Protein AF-D2YJ90-F1 (afdb_monomer)

Organism: NCBI:txid671074

Sequence (112 aa):
MLPGNRVDVLNTVSYSKGSAVTNTVLKDIKVLAVDQTARSKENKPIIVRAVTLEVTPEQAEKLLSAQSKGEIQLTLRNPHEPEEKVAVTRRYVAPSVTIIKGTESSKIQVKE

Structure (mmC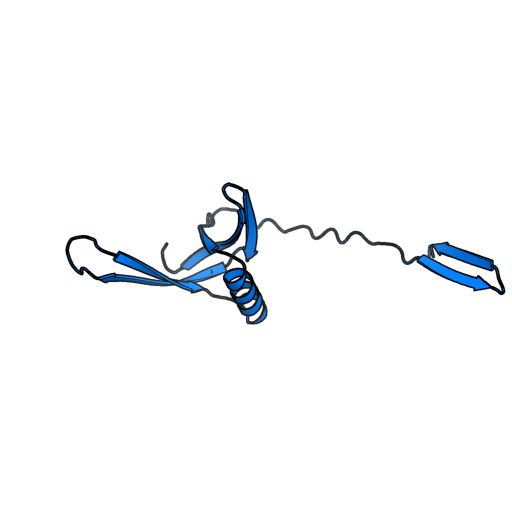IF, N/CA/C/O backbone):
data_AF-D2YJ90-F1
#
_entry.id   AF-D2YJ90-F1
#
loop_
_atom_site.group_PDB
_atom_site.id
_atom_site.type_symbol
_atom_site.label_atom_id
_atom_site.label_alt_id
_atom_site.label_comp_id
_atom_site.label_asym_id
_atom_site.label_entity_id
_atom_site.label_seq_id
_atom_site.pdbx_PDB_ins_code
_atom_site.Cartn_x
_atom_site.Cartn_y
_atom_site.Cartn_z
_atom_site.occupancy
_atom_site.B_iso_or_equiv
_atom_site.auth_seq_id
_atom_site.auth_comp_id
_atom_site.auth_asym_id
_atom_site.auth_atom_id
_atom_site.pdbx_PDB_model_num
ATOM 1 N N . MET A 1 1 ? -15.733 -0.664 0.009 1.00 69.94 1 MET A N 1
ATOM 2 C CA . MET A 1 1 ? -14.826 -1.578 -0.712 1.00 69.94 1 MET A CA 1
ATOM 3 C C . MET A 1 1 ? -15.275 -2.986 -0.413 1.00 69.94 1 MET A C 1
ATOM 5 O O . MET A 1 1 ? -15.556 -3.263 0.748 1.00 69.94 1 MET A O 1
ATOM 9 N N . LEU A 1 2 ? -15.399 -3.812 -1.444 1.00 82.25 2 LEU A N 1
ATOM 10 C CA . LEU A 1 2 ? -15.725 -5.227 -1.311 1.00 82.25 2 LEU A CA 1
ATOM 11 C C . LEU A 1 2 ? -14.492 -6.057 -1.700 1.00 82.25 2 LEU A C 1
ATOM 13 O O . LEU A 1 2 ? -13.676 -5.573 -2.494 1.00 82.25 2 LEU A O 1
ATOM 17 N N . PRO A 1 3 ? -14.337 -7.274 -1.153 1.00 85.38 3 PRO A N 1
ATOM 18 C CA . PRO A 1 3 ? -13.392 -8.249 -1.686 1.00 85.38 3 PRO A CA 1
ATOM 19 C C . PRO A 1 3 ? -13.576 -8.427 -3.199 1.00 85.38 3 PRO A C 1
ATOM 21 O O . PRO A 1 3 ? -14.703 -8.438 -3.691 1.00 85.38 3 PRO A O 1
ATOM 24 N N . GLY A 1 4 ? -12.473 -8.538 -3.938 1.00 85.50 4 GLY A N 1
ATOM 25 C CA . GLY A 1 4 ? -12.462 -8.638 -5.400 1.00 85.50 4 GLY A CA 1
ATOM 26 C C . GLY A 1 4 ? -12.336 -7.304 -6.141 1.00 85.50 4 GLY A C 1
ATOM 27 O O . GLY A 1 4 ? -12.007 -7.312 -7.326 1.00 85.50 4 GLY A O 1
ATOM 28 N N . ASN A 1 5 ? -12.518 -6.162 -5.468 1.00 89.38 5 ASN A N 1
ATOM 29 C CA . ASN A 1 5 ? -12.284 -4.857 -6.087 1.00 89.38 5 ASN A CA 1
ATOM 30 C C . ASN A 1 5 ? -10.790 -4.627 -6.368 1.00 89.38 5 ASN A C 1
ATOM 32 O O . ASN A 1 5 ? -9.926 -5.103 -5.630 1.00 89.38 5 ASN A O 1
ATOM 36 N N . ARG A 1 6 ? -10.497 -3.831 -7.401 1.00 90.81 6 ARG A N 1
ATOM 37 C CA . ARG A 1 6 ? -9.153 -3.321 -7.697 1.00 90.81 6 ARG A CA 1
ATOM 38 C C . ARG A 1 6 ? -8.982 -1.918 -7.118 1.00 90.81 6 ARG A C 1
ATOM 40 O O . ARG A 1 6 ? -9.920 -1.116 -7.134 1.00 90.81 6 ARG A O 1
ATOM 47 N N . VAL A 1 7 ? -7.808 -1.644 -6.567 1.00 92.06 7 VAL A N 1
ATOM 48 C CA . VAL A 1 7 ? -7.463 -0.380 -5.916 1.00 92.06 7 VAL A CA 1
ATOM 49 C C . VAL A 1 7 ? -6.083 0.099 -6.336 1.00 92.06 7 VAL A C 1
ATOM 51 O O . VAL A 1 7 ? -5.178 -0.701 -6.563 1.00 92.06 7 VAL A O 1
ATOM 54 N N . ASP A 1 8 ? -5.914 1.414 -6.349 1.00 92.19 8 ASP A N 1
ATOM 55 C CA . ASP A 1 8 ? -4.597 2.036 -6.365 1.00 92.19 8 ASP A CA 1
ATOM 56 C C . ASP A 1 8 ? -4.230 2.477 -4.948 1.00 92.19 8 ASP A C 1
ATOM 58 O O . ASP A 1 8 ? -5.093 2.815 -4.129 1.00 92.19 8 ASP A O 1
ATOM 62 N N . VAL A 1 9 ? -2.931 2.454 -4.658 1.00 92.31 9 VAL A N 1
ATOM 63 C CA . VAL A 1 9 ? -2.383 2.824 -3.357 1.00 92.31 9 VAL A CA 1
ATOM 64 C C . VAL A 1 9 ? -1.642 4.141 -3.488 1.00 92.31 9 VAL A C 1
ATOM 66 O O . VAL A 1 9 ? -0.613 4.234 -4.161 1.00 92.31 9 VAL A O 1
ATOM 69 N N . LEU A 1 10 ? -2.163 5.158 -2.818 1.00 94.19 10 LEU A N 1
ATOM 70 C CA . LEU A 1 10 ? -1.579 6.484 -2.736 1.00 94.19 10 LEU A CA 1
ATOM 71 C C . LEU A 1 10 ? -0.875 6.645 -1.391 1.00 94.19 10 LEU A C 1
ATOM 73 O O . LEU A 1 10 ? -1.357 6.164 -0.369 1.00 94.19 10 LEU A O 1
ATOM 77 N N . ASN A 1 11 ? 0.257 7.337 -1.395 1.00 95.31 11 ASN A N 1
ATOM 78 C CA . ASN A 1 11 ? 0.954 7.754 -0.190 1.00 95.31 11 ASN A CA 1
ATOM 79 C C . ASN A 1 11 ? 1.032 9.274 -0.158 1.00 95.31 11 ASN A C 1
ATOM 81 O O . ASN A 1 11 ? 1.570 9.885 -1.085 1.00 95.31 11 ASN A O 1
ATOM 85 N N . THR A 1 12 ? 0.517 9.861 0.913 1.00 93.81 12 THR A N 1
ATOM 86 C CA . THR A 1 12 ? 0.515 11.300 1.141 1.00 93.81 12 THR A CA 1
ATOM 87 C C . THR A 1 12 ? 1.526 11.632 2.229 1.00 93.81 12 THR A C 1
ATOM 89 O O . THR A 1 12 ? 1.374 11.244 3.386 1.00 93.81 12 THR A O 1
ATOM 92 N N . VAL A 1 13 ? 2.566 12.374 1.855 1.00 93.50 13 VAL A N 1
ATOM 93 C CA . VAL A 1 13 ? 3.612 12.847 2.766 1.00 93.50 13 VAL A CA 1
ATOM 94 C C . VAL A 1 13 ? 3.365 14.322 3.054 1.00 93.50 13 VAL A C 1
ATOM 96 O O . VAL A 1 13 ? 3.408 15.153 2.146 1.00 93.50 13 VAL A O 1
ATOM 99 N N . SER A 1 14 ? 3.092 14.648 4.316 1.00 91.38 14 SER A N 1
ATOM 100 C CA . SER A 1 14 ? 2.921 16.028 4.777 1.00 91.38 14 SER A CA 1
ATOM 101 C C . SER A 1 14 ? 4.257 16.582 5.263 1.00 91.38 14 SER A C 1
ATOM 103 O O . SER A 1 14 ? 4.863 16.020 6.172 1.00 91.38 14 SER A O 1
ATOM 105 N N . TYR A 1 15 ? 4.705 17.698 4.692 1.00 87.69 15 TYR A N 1
ATOM 106 C CA . TYR A 1 15 ? 5.984 18.330 5.039 1.00 87.69 15 TYR A CA 1
ATOM 107 C C . TYR A 1 15 ? 5.817 19.508 6.004 1.00 87.69 15 TYR A C 1
ATOM 109 O O . TYR A 1 15 ? 6.657 19.730 6.872 1.00 87.69 15 TYR A O 1
ATOM 117 N N . SER A 1 16 ? 4.739 20.279 5.866 1.00 88.19 16 SER A N 1
ATOM 118 C CA . SER A 1 16 ? 4.446 21.436 6.715 1.00 88.19 16 SER A CA 1
ATOM 119 C C . SER A 1 16 ? 2.943 21.716 6.752 1.00 88.19 16 SER A C 1
ATOM 121 O O . SER A 1 16 ? 2.164 21.085 6.036 1.00 88.19 16 SER A O 1
ATOM 123 N N . LYS A 1 17 ? 2.513 22.662 7.597 1.00 82.31 17 LYS A N 1
ATOM 124 C CA . LYS A 1 17 ? 1.106 23.079 7.686 1.00 82.31 17 LYS A CA 1
ATOM 125 C C . LYS A 1 17 ? 0.629 23.591 6.315 1.00 82.31 17 LYS A C 1
ATOM 127 O O . LYS A 1 17 ? 0.944 24.712 5.931 1.00 82.31 17 LYS A O 1
ATOM 132 N N . GLY A 1 18 ? -0.117 22.755 5.593 1.00 82.50 18 GLY A N 1
ATOM 133 C CA . GLY A 1 18 ? -0.677 23.061 4.273 1.00 82.50 18 GLY A CA 1
ATOM 134 C C . GLY A 1 18 ? 0.137 22.572 3.069 1.00 82.50 18 GLY A C 1
ATOM 135 O O . GLY A 1 18 ? -0.299 22.799 1.946 1.00 82.50 18 GLY A O 1
ATOM 136 N N . SER A 1 19 ? 1.273 21.891 3.267 1.00 88.31 19 SER A N 1
ATOM 137 C CA . SER A 1 19 ? 2.059 21.301 2.173 1.00 88.31 19 SER A CA 1
ATOM 138 C C . SER A 1 19 ? 2.106 19.783 2.298 1.00 88.31 19 SER A C 1
ATOM 140 O O . SER A 1 19 ? 2.757 19.241 3.197 1.00 88.31 19 SER A O 1
ATOM 142 N N . ALA A 1 20 ? 1.418 19.105 1.382 1.00 90.81 20 ALA A N 1
ATOM 143 C CA . ALA A 1 20 ? 1.410 17.656 1.271 1.00 90.81 20 ALA A CA 1
ATOM 144 C C . ALA A 1 20 ? 1.633 17.241 -0.186 1.00 90.81 20 ALA A C 1
ATOM 146 O O . ALA A 1 20 ? 1.090 17.854 -1.104 1.00 90.81 20 ALA A O 1
ATOM 147 N N . VAL A 1 21 ? 2.437 16.200 -0.389 1.00 92.31 21 VAL A N 1
ATOM 148 C CA . VAL A 1 21 ? 2.665 15.596 -1.704 1.00 92.31 21 VAL A CA 1
ATOM 149 C C . VAL A 1 21 ? 2.095 14.190 -1.688 1.00 92.31 21 VAL A C 1
ATOM 151 O O . VAL A 1 21 ? 2.468 13.374 -0.844 1.00 92.31 21 VAL A O 1
ATOM 154 N N . THR A 1 22 ? 1.218 13.905 -2.644 1.00 93.25 22 THR A N 1
ATOM 155 C CA . THR A 1 22 ? 0.625 12.581 -2.826 1.00 93.25 22 THR A CA 1
ATOM 156 C C . THR A 1 22 ? 1.237 11.914 -4.046 1.00 93.25 22 THR A C 1
ATOM 158 O O . THR A 1 22 ? 1.226 12.477 -5.138 1.00 93.25 22 THR A O 1
ATOM 161 N N . ASN A 1 23 ? 1.750 10.700 -3.866 1.00 92.75 23 ASN A N 1
ATOM 162 C CA . ASN A 1 23 ? 2.310 9.882 -4.937 1.00 92.75 23 ASN A CA 1
ATOM 163 C C . ASN A 1 23 ? 1.611 8.523 -4.992 1.00 92.75 23 ASN A C 1
ATOM 165 O O . ASN A 1 23 ? 1.282 7.944 -3.957 1.00 92.75 23 ASN A O 1
ATOM 169 N N . THR A 1 24 ? 1.434 7.976 -6.193 1.00 92.88 24 THR A N 1
ATOM 170 C CA . THR A 1 24 ? 0.941 6.605 -6.363 1.00 92.88 24 THR A CA 1
ATOM 171 C C . THR A 1 24 ? 2.081 5.613 -6.169 1.00 92.88 24 THR A C 1
ATOM 173 O O . THR A 1 24 ? 3.061 5.636 -6.910 1.00 92.88 24 THR A O 1
ATOM 176 N N . VAL A 1 25 ? 1.953 4.743 -5.171 1.00 93.00 25 VAL A N 1
ATOM 177 C CA . VAL A 1 25 ? 2.956 3.727 -4.826 1.00 93.00 25 VAL A CA 1
ATOM 178 C C . VAL A 1 25 ? 2.733 2.468 -5.645 1.00 93.00 25 VAL A C 1
ATOM 180 O O . VAL A 1 25 ? 3.668 1.952 -6.250 1.00 93.00 25 VAL A O 1
ATOM 183 N N . LEU A 1 26 ? 1.489 1.994 -5.674 1.00 92.56 26 LEU A N 1
ATOM 184 C CA . LEU A 1 26 ? 1.068 0.835 -6.445 1.00 92.56 26 LEU A CA 1
ATOM 185 C C . LEU A 1 26 ? -0.205 1.162 -7.209 1.00 92.56 26 LEU A C 1
ATOM 187 O O . LEU A 1 26 ? -1.043 1.933 -6.739 1.00 92.56 26 LEU A O 1
ATOM 191 N N . LYS A 1 27 ? -0.341 0.536 -8.371 1.00 91.31 27 LYS A N 1
ATOM 192 C CA . LYS A 1 27 ? -1.532 0.607 -9.206 1.00 91.31 27 LYS A CA 1
ATOM 193 C C . LYS A 1 27 ? -2.080 -0.791 -9.415 1.00 91.31 27 LYS A C 1
ATOM 195 O O . LYS A 1 27 ? -1.308 -1.747 -9.442 1.00 91.31 27 LYS A O 1
ATOM 200 N N . ASP A 1 28 ? -3.385 -0.870 -9.607 1.00 90.81 28 ASP A N 1
ATOM 201 C CA . ASP A 1 28 ? -4.097 -2.075 -10.007 1.00 90.81 28 ASP A CA 1
ATOM 202 C C . ASP A 1 28 ? -3.941 -3.273 -9.055 1.00 90.81 28 ASP A C 1
ATOM 204 O O . ASP A 1 28 ? -3.725 -4.413 -9.462 1.00 90.81 28 ASP A O 1
ATOM 208 N N . ILE A 1 29 ? -4.054 -3.019 -7.755 1.00 92.19 29 ILE A N 1
ATOM 209 C CA . ILE A 1 29 ? -3.920 -4.048 -6.727 1.00 92.19 29 ILE A CA 1
ATOM 210 C C . ILE A 1 29 ? -5.285 -4.630 -6.385 1.00 92.19 29 ILE A C 1
ATOM 212 O O . ILE A 1 29 ? -6.245 -3.906 -6.122 1.00 92.19 29 ILE A O 1
ATOM 216 N N . LYS A 1 30 ? -5.385 -5.957 -6.356 1.00 91.75 30 LYS A N 1
ATOM 217 C CA . LYS A 1 30 ? -6.627 -6.648 -6.017 1.00 91.75 30 LYS A CA 1
ATOM 218 C C . LYS A 1 30 ? -6.802 -6.756 -4.504 1.00 91.75 30 LYS A C 1
ATOM 220 O O . LYS A 1 30 ? -5.871 -7.075 -3.770 1.00 91.75 30 LYS A O 1
ATOM 225 N N . VAL A 1 31 ? -8.021 -6.524 -4.035 1.00 92.19 31 VAL A N 1
ATOM 226 C CA . VAL A 1 31 ? -8.405 -6.706 -2.634 1.00 92.19 31 VAL A CA 1
ATOM 227 C C . VAL A 1 31 ? -8.839 -8.153 -2.405 1.00 92.19 31 VAL A C 1
ATOM 229 O O . VAL A 1 31 ? -9.777 -8.628 -3.045 1.00 92.19 31 VAL A O 1
ATOM 232 N N . LEU A 1 32 ? -8.190 -8.842 -1.467 1.00 90.75 32 LEU A N 1
ATOM 233 C CA . LEU A 1 32 ? -8.509 -10.219 -1.079 1.00 90.75 32 LEU A CA 1
ATOM 234 C C . LEU A 1 32 ? -9.578 -10.278 0.008 1.00 90.75 32 LEU A C 1
ATOM 236 O O . LEU A 1 32 ? -10.500 -11.084 -0.069 1.00 90.75 32 LEU A O 1
ATOM 240 N N . ALA A 1 33 ? -9.463 -9.414 1.013 1.00 88.69 33 ALA A N 1
ATOM 241 C CA . ALA A 1 33 ? -10.374 -9.3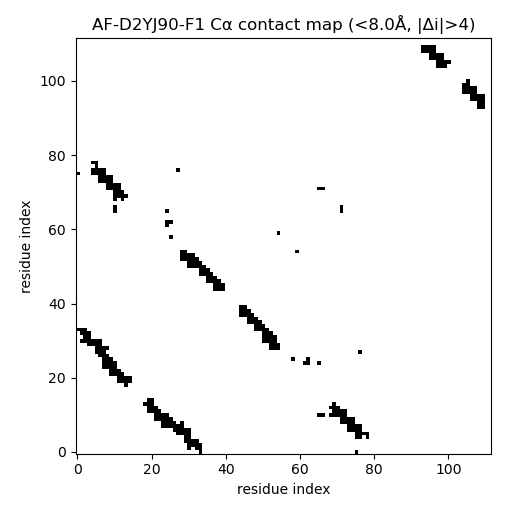90 2.146 1.00 88.69 33 ALA A CA 1
ATOM 242 C C . ALA A 1 33 ? -10.550 -7.967 2.675 1.00 88.69 33 ALA A C 1
ATOM 244 O O . ALA A 1 33 ? -9.670 -7.116 2.539 1.00 88.69 33 ALA A O 1
ATOM 245 N N . VAL A 1 34 ? -11.706 -7.719 3.283 1.00 88.00 34 VAL A N 1
ATOM 246 C CA . VAL A 1 34 ? -12.025 -6.477 3.986 1.00 88.00 34 VAL A CA 1
ATOM 247 C C . VAL A 1 34 ? -12.650 -6.871 5.315 1.00 88.00 34 VAL A C 1
ATOM 249 O O . VAL A 1 34 ? -13.693 -7.518 5.324 1.00 88.00 34 VAL A O 1
ATOM 252 N N . ASP A 1 35 ? -12.032 -6.470 6.417 1.00 83.88 35 ASP A N 1
ATOM 253 C CA . ASP A 1 35 ? -12.561 -6.637 7.766 1.00 83.88 35 ASP A CA 1
ATOM 254 C C . ASP A 1 35 ? -12.976 -5.264 8.307 1.00 83.88 35 ASP A C 1
ATOM 256 O O . ASP A 1 35 ? -12.229 -4.285 8.226 1.00 83.88 35 ASP A O 1
ATOM 260 N N . GLN A 1 36 ? -14.208 -5.167 8.800 1.00 73.00 36 GLN A N 1
ATOM 261 C CA . GLN A 1 36 ? -14.735 -3.967 9.437 1.00 73.00 36 GLN A CA 1
ATOM 262 C C . GLN A 1 36 ? -15.274 -4.357 10.802 1.00 73.00 36 GLN A C 1
ATOM 264 O O . GLN A 1 36 ? -16.426 -4.764 10.939 1.00 73.00 36 GLN A O 1
ATOM 269 N N . THR A 1 37 ? -14.442 -4.211 11.827 1.00 65.00 37 THR A N 1
ATOM 270 C CA . THR A 1 37 ? -14.886 -4.416 13.201 1.00 65.00 37 THR A CA 1
ATOM 271 C C . THR A 1 37 ? -15.374 -3.081 13.757 1.00 65.00 37 THR A C 1
ATOM 273 O O . THR A 1 37 ? -14.585 -2.172 14.019 1.00 65.00 37 THR A O 1
ATOM 276 N N . ALA A 1 38 ? -16.686 -2.952 13.954 1.00 63.28 38 ALA A N 1
ATOM 277 C CA . ALA A 1 38 ? -17.267 -1.837 14.6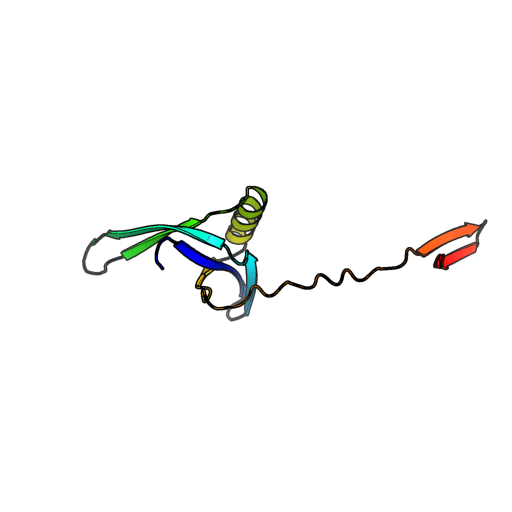94 1.00 63.28 38 ALA A CA 1
ATOM 278 C C . ALA A 1 38 ? -17.249 -2.171 16.193 1.00 63.28 38 ALA A C 1
ATOM 280 O O . ALA A 1 38 ? -17.996 -3.033 16.654 1.00 63.28 38 ALA A O 1
ATOM 281 N N . ARG A 1 39 ? -16.392 -1.502 16.974 1.00 59.25 39 ARG A N 1
ATOM 282 C CA . ARG A 1 39 ? -16.450 -1.577 18.443 1.00 59.25 39 ARG A CA 1
ATOM 283 C C . ARG A 1 39 ? -17.268 -0.404 18.965 1.00 59.25 39 ARG A C 1
ATOM 285 O O . ARG A 1 39 ? -16.877 0.749 18.801 1.00 59.25 39 ARG A O 1
ATOM 292 N N . SER A 1 40 ? -18.389 -0.704 19.615 1.00 56.44 40 SER A N 1
ATOM 293 C CA . SER A 1 40 ? -19.177 0.293 20.339 1.00 56.44 40 SER A CA 1
ATOM 294 C C . SER A 1 40 ? -18.648 0.385 21.771 1.00 56.44 40 SER A C 1
ATOM 296 O O . SER A 1 40 ? -19.050 -0.378 22.645 1.00 56.44 40 SER A O 1
ATOM 298 N N . LYS A 1 41 ? -17.674 1.269 22.004 1.00 55.84 41 LYS A N 1
ATOM 299 C CA . LYS A 1 41 ? -17.331 1.744 23.349 1.00 55.84 41 LYS A CA 1
ATOM 300 C C . LYS A 1 41 ? -17.907 3.150 23.444 1.00 55.84 41 LYS A C 1
ATOM 302 O O . LYS A 1 41 ? -17.390 4.044 22.795 1.00 55.84 41 LYS A O 1
ATOM 307 N N . GLU A 1 42 ? -19.020 3.281 24.162 1.00 58.34 42 GLU A N 1
ATOM 308 C CA . GLU A 1 42 ? -19.651 4.546 24.562 1.00 58.34 42 GLU A CA 1
ATOM 309 C C . GLU A 1 42 ? -19.811 5.602 23.445 1.00 58.34 42 GLU A C 1
ATOM 311 O O . GLU A 1 42 ? -18.935 6.406 23.146 1.00 58.34 42 GLU A O 1
ATOM 316 N N . ASN A 1 43 ? -21.008 5.631 22.855 1.00 58.31 43 ASN A N 1
ATOM 317 C CA . ASN A 1 43 ? -21.582 6.746 22.087 1.00 58.31 43 ASN A CA 1
ATOM 318 C C . ASN A 1 43 ? -20.848 7.239 20.817 1.00 58.31 43 ASN A C 1
ATOM 320 O O . ASN A 1 43 ? -21.342 8.153 20.156 1.00 58.31 43 ASN A O 1
ATOM 324 N N . LYS A 1 44 ? -19.721 6.633 20.414 1.00 61.59 44 LYS A N 1
ATOM 325 C CA . LYS A 1 44 ? -19.094 6.845 19.095 1.00 61.59 44 LYS A CA 1
ATOM 326 C C . LYS A 1 44 ? -18.560 5.523 18.526 1.00 61.59 44 LYS A C 1
ATOM 328 O O . LYS A 1 44 ? -17.533 5.039 18.999 1.00 61.59 44 LYS A O 1
ATOM 333 N N . PRO A 1 45 ? -19.211 4.918 17.516 1.00 60.16 45 PRO A N 1
ATOM 334 C CA . PRO A 1 45 ? -18.678 3.721 16.876 1.00 60.16 45 PRO A CA 1
ATOM 335 C C . PRO A 1 45 ? -17.365 4.057 16.157 1.00 60.16 45 PRO A C 1
ATOM 337 O O . PRO A 1 45 ? -17.348 4.830 15.200 1.00 60.16 45 PRO A O 1
ATOM 340 N N . ILE A 1 46 ? -16.256 3.469 16.614 1.00 60.06 46 ILE A N 1
ATOM 341 C CA . ILE A 1 46 ? -14.979 3.524 15.896 1.00 60.06 46 ILE A CA 1
ATOM 342 C C . ILE A 1 46 ? -15.018 2.415 14.846 1.00 60.06 46 ILE A C 1
ATOM 344 O O . ILE A 1 46 ? -15.005 1.228 15.180 1.00 60.06 46 ILE A O 1
ATOM 348 N N . ILE A 1 47 ? -15.101 2.806 13.575 1.00 67.31 47 ILE A N 1
ATOM 349 C CA . ILE A 1 47 ? -15.058 1.879 12.444 1.00 67.31 47 ILE A CA 1
ATOM 350 C C . ILE A 1 47 ? -13.589 1.660 12.088 1.00 67.31 47 ILE A C 1
ATOM 352 O O . ILE A 1 47 ? -12.971 2.502 11.438 1.00 67.31 47 ILE A O 1
ATOM 356 N N . VAL A 1 48 ? -13.026 0.529 12.507 1.00 60.88 48 VAL A N 1
ATOM 357 C CA . VAL A 1 48 ? -11.711 0.091 12.029 1.00 60.88 48 VAL A CA 1
ATOM 358 C C . VAL A 1 48 ? -11.928 -0.714 10.758 1.00 60.88 48 VAL A C 1
ATOM 360 O O . VAL A 1 48 ? -12.682 -1.684 10.770 1.00 60.88 48 VAL A O 1
ATOM 363 N N . ARG A 1 49 ? -11.285 -0.310 9.660 1.00 74.19 49 ARG A N 1
ATOM 364 C CA . ARG A 1 49 ? -11.291 -1.059 8.398 1.00 74.19 49 ARG A CA 1
ATOM 365 C C . ARG A 1 49 ? -9.893 -1.624 8.172 1.00 74.19 49 ARG A C 1
ATOM 367 O O . ARG A 1 49 ? -8.958 -0.850 7.992 1.00 74.19 49 ARG A O 1
ATOM 374 N N . ALA A 1 50 ? -9.756 -2.942 8.172 1.00 84.44 50 ALA A N 1
ATOM 375 C CA . ALA A 1 50 ? -8.558 -3.632 7.716 1.00 84.44 50 ALA A CA 1
ATOM 376 C C . ALA A 1 50 ? -8.809 -4.193 6.311 1.00 84.44 50 ALA A C 1
ATOM 378 O O . ALA A 1 50 ? -9.894 -4.689 6.013 1.00 84.44 50 ALA A O 1
ATOM 379 N N . VAL A 1 51 ? -7.825 -4.075 5.423 1.00 88.94 51 VAL A N 1
ATOM 380 C CA . VAL A 1 51 ? -7.930 -4.529 4.031 1.00 88.94 51 VAL A CA 1
ATOM 381 C C . VAL A 1 51 ? -6.710 -5.381 3.710 1.00 88.94 51 VAL A C 1
ATOM 383 O O . VAL A 1 51 ? -5.581 -4.952 3.932 1.00 88.94 51 VAL A O 1
ATOM 386 N N . THR A 1 52 ? -6.936 -6.581 3.183 1.00 91.31 52 THR A N 1
ATOM 387 C CA . THR A 1 52 ? -5.882 -7.487 2.717 1.00 91.31 52 THR A CA 1
ATOM 388 C C . THR A 1 52 ? -5.751 -7.362 1.205 1.00 91.31 52 THR A C 1
ATOM 390 O O . THR A 1 52 ? -6.748 -7.465 0.489 1.00 91.31 52 THR A O 1
ATOM 393 N N . LEU A 1 53 ? -4.529 -7.145 0.720 1.00 92.38 53 LEU A N 1
ATOM 394 C CA . LEU A 1 53 ? -4.219 -6.904 -0.689 1.00 92.38 53 LEU A CA 1
ATOM 395 C C . LEU A 1 53 ? -3.427 -8.073 -1.289 1.00 92.38 53 LEU A C 1
ATOM 397 O O . LEU A 1 53 ? -2.597 -8.674 -0.611 1.00 92.38 53 LEU A O 1
ATOM 401 N N . GLU A 1 54 ? -3.668 -8.370 -2.562 1.00 93.12 54 GLU A N 1
ATOM 402 C CA . GLU A 1 54 ? -2.888 -9.314 -3.365 1.00 93.12 54 GLU A CA 1
ATOM 403 C C . GLU A 1 54 ? -1.665 -8.583 -3.935 1.00 93.12 54 GLU A C 1
ATOM 405 O O . GLU A 1 54 ? -1.789 -7.803 -4.877 1.00 93.12 54 GLU A O 1
ATOM 410 N N . VAL A 1 55 ? -0.492 -8.787 -3.331 1.00 94.31 55 VAL A N 1
ATOM 411 C CA . VAL A 1 55 ? 0.753 -8.095 -3.703 1.00 94.31 55 VAL A CA 1
ATOM 412 C C . VAL A 1 55 ? 1.917 -9.072 -3.824 1.00 94.31 55 VAL A C 1
ATOM 414 O O . VAL A 1 55 ? 1.947 -10.109 -3.161 1.00 94.31 55 VAL A O 1
ATOM 417 N N . THR A 1 56 ? 2.907 -8.726 -4.644 1.00 95.44 56 THR A N 1
ATOM 418 C CA . THR A 1 56 ? 4.191 -9.439 -4.685 1.00 95.44 56 THR A CA 1
ATOM 419 C C . THR A 1 56 ? 5.099 -9.014 -3.519 1.00 95.44 56 THR A C 1
ATOM 421 O O . THR A 1 56 ? 4.895 -7.938 -2.949 1.00 95.44 56 THR A O 1
ATOM 424 N N . PRO A 1 57 ? 6.138 -9.796 -3.164 1.00 94.56 57 PRO A N 1
ATOM 425 C CA . PRO A 1 57 ? 7.081 -9.412 -2.108 1.00 94.56 57 PRO A CA 1
ATOM 426 C C . PRO A 1 57 ? 7.738 -8.041 -2.340 1.00 94.56 57 PRO A C 1
ATOM 428 O O . PRO A 1 57 ? 7.754 -7.204 -1.442 1.00 94.56 57 PRO A O 1
ATOM 431 N N . GLU A 1 58 ? 8.173 -7.754 -3.572 1.00 93.94 58 GLU A N 1
ATOM 432 C CA . GLU A 1 58 ? 8.767 -6.454 -3.928 1.00 93.94 58 GLU A CA 1
ATOM 433 C C . GLU A 1 58 ? 7.764 -5.294 -3.765 1.00 93.94 58 GLU A C 1
ATOM 435 O O . GLU A 1 58 ? 8.109 -4.192 -3.335 1.00 93.94 58 GLU A O 1
ATOM 440 N N . GLN A 1 59 ? 6.490 -5.528 -4.094 1.00 93.75 59 GLN A N 1
ATOM 441 C CA . GLN A 1 59 ? 5.425 -4.547 -3.888 1.00 93.75 59 GLN A CA 1
ATOM 442 C C . GLN A 1 59 ? 5.133 -4.335 -2.397 1.00 93.75 59 GLN A C 1
ATOM 444 O O . GLN A 1 59 ? 4.913 -3.197 -1.981 1.00 93.75 59 GLN A O 1
ATOM 449 N N . ALA A 1 60 ? 5.170 -5.395 -1.586 1.00 93.44 60 ALA A N 1
ATOM 450 C CA . ALA A 1 60 ? 4.976 -5.316 -0.141 1.00 93.44 60 ALA A CA 1
ATOM 451 C C . ALA A 1 60 ? 6.072 -4.479 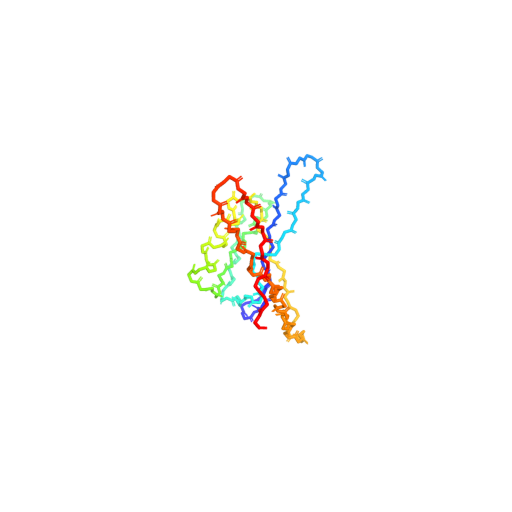0.539 1.00 93.44 60 ALA A C 1
ATOM 453 O O . ALA A 1 60 ? 5.766 -3.620 1.365 1.00 93.44 60 ALA A O 1
ATOM 454 N N . GLU A 1 61 ? 7.333 -4.651 0.141 1.00 94.44 61 GLU A N 1
ATOM 455 C CA . GLU A 1 61 ? 8.449 -3.831 0.629 1.00 94.44 61 GLU A CA 1
ATOM 456 C C . GLU A 1 61 ? 8.270 -2.347 0.277 1.00 94.44 61 GLU A C 1
ATOM 458 O O . GLU A 1 61 ? 8.484 -1.468 1.121 1.00 94.44 61 GLU A O 1
ATOM 463 N N . LYS A 1 62 ? 7.822 -2.053 -0.954 1.00 93.81 62 LYS A N 1
ATOM 464 C CA . LYS A 1 62 ? 7.510 -0.684 -1.399 1.00 93.81 62 LYS A CA 1
ATOM 465 C C . LYS A 1 62 ? 6.369 -0.072 -0.596 1.00 93.81 62 LYS A C 1
ATOM 467 O O . LYS A 1 62 ? 6.469 1.090 -0.210 1.00 93.81 62 LYS A O 1
ATOM 472 N N . LEU A 1 63 ? 5.314 -0.837 -0.319 1.00 93.00 63 LEU A N 1
ATOM 473 C CA . LEU A 1 63 ? 4.195 -0.391 0.513 1.00 93.00 63 LEU A CA 1
ATOM 474 C C . LEU A 1 63 ? 4.638 -0.072 1.932 1.00 93.00 63 LEU A C 1
ATOM 476 O O . LEU A 1 63 ? 4.328 1.005 2.431 1.00 93.00 63 LEU A O 1
ATOM 480 N N . LEU A 1 64 ? 5.399 -0.967 2.557 1.00 92.12 64 LEU A N 1
ATOM 481 C CA . LEU A 1 64 ? 5.880 -0.771 3.920 1.00 92.12 64 LEU A CA 1
ATOM 482 C C . LEU A 1 64 ? 6.811 0.448 4.010 1.00 92.12 64 LEU A C 1
ATOM 484 O O . LEU A 1 64 ? 6.695 1.274 4.915 1.00 92.12 64 LEU A O 1
ATOM 488 N N . SER A 1 65 ? 7.680 0.618 3.011 1.00 93.25 65 SER A N 1
ATOM 489 C CA . SER A 1 65 ? 8.553 1.789 2.881 1.00 93.25 65 SER A CA 1
ATOM 490 C C . SER A 1 65 ? 7.795 3.086 2.592 1.00 93.25 65 SER A C 1
ATOM 492 O O . SER A 1 65 ? 8.288 4.168 2.902 1.00 93.25 65 SER A O 1
ATOM 494 N N . ALA A 1 66 ? 6.630 3.017 1.948 1.00 92.81 66 ALA A N 1
ATOM 495 C CA . ALA A 1 66 ? 5.773 4.175 1.731 1.00 92.81 66 ALA A CA 1
ATOM 496 C C . ALA A 1 66 ? 4.992 4.532 3.002 1.00 92.81 66 ALA A C 1
ATOM 498 O O . ALA A 1 66 ? 4.938 5.706 3.359 1.00 92.81 66 ALA A O 1
ATOM 499 N N . GLN A 1 67 ? 4.480 3.527 3.717 1.00 91.56 67 GLN A N 1
ATOM 500 C CA . GLN A 1 67 ? 3.772 3.683 4.988 1.00 91.56 67 GLN A CA 1
ATOM 501 C C . GLN A 1 67 ? 4.632 4.369 6.050 1.00 91.56 67 GLN A C 1
ATOM 503 O O . GLN A 1 67 ? 4.134 5.170 6.831 1.00 91.56 67 GLN A O 1
ATOM 508 N N . SER A 1 68 ? 5.935 4.081 6.084 1.00 91.50 68 SER A N 1
ATOM 509 C CA . SER A 1 68 ? 6.842 4.739 7.030 1.00 91.50 68 SER A CA 1
ATOM 510 C C . SER A 1 68 ? 7.078 6.220 6.716 1.00 91.50 68 SER A C 1
ATOM 512 O O . SER A 1 68 ? 7.492 6.971 7.596 1.00 91.50 68 SER A O 1
ATOM 514 N N . LYS A 1 69 ? 6.816 6.655 5.477 1.00 91.44 69 LYS A N 1
ATOM 515 C CA . LYS A 1 69 ? 7.017 8.038 5.021 1.00 91.44 69 LYS A CA 1
ATOM 516 C C . LYS A 1 69 ? 5.775 8.911 5.170 1.00 91.44 69 LYS A C 1
ATOM 518 O O . LYS A 1 69 ? 5.919 10.129 5.214 1.00 91.44 69 LYS A O 1
ATOM 523 N N . GLY A 1 70 ? 4.580 8.329 5.178 1.00 90.81 70 GLY A N 1
ATOM 524 C CA . GLY A 1 70 ? 3.338 9.091 5.129 1.00 90.81 70 GLY A CA 1
ATOM 525 C C . GLY A 1 70 ? 2.088 8.237 5.291 1.00 90.81 70 GLY A C 1
ATOM 526 O O . GLY A 1 70 ? 2.147 7.048 5.600 1.00 90.81 70 GLY A O 1
ATOM 527 N N . GLU A 1 71 ? 0.938 8.873 5.097 1.00 92.19 71 GLU A N 1
ATOM 528 C CA . GLU A 1 71 ? -0.351 8.201 5.202 1.00 92.19 71 GLU A CA 1
ATOM 529 C C . GLU A 1 71 ? -0.715 7.491 3.900 1.00 92.19 71 GLU A C 1
ATOM 531 O O . GLU A 1 71 ? -0.674 8.076 2.814 1.00 92.19 71 GLU A O 1
ATOM 536 N N . ILE A 1 72 ? -1.137 6.233 4.026 1.00 92.25 72 ILE A N 1
ATOM 537 C CA . ILE A 1 72 ? -1.627 5.442 2.902 1.00 92.25 72 ILE A CA 1
ATOM 538 C C . ILE A 1 72 ? -3.126 5.658 2.722 1.00 92.25 72 ILE A C 1
ATOM 540 O O . ILE A 1 72 ? -3.917 5.517 3.655 1.00 92.25 72 ILE A O 1
ATOM 544 N N . GLN A 1 73 ? -3.522 5.920 1.482 1.00 92.00 73 GLN A N 1
ATOM 545 C CA . GLN A 1 73 ? -4.908 6.017 1.057 1.00 92.00 73 GLN A CA 1
ATOM 546 C C . GLN A 1 73 ? -5.154 5.063 -0.110 1.00 92.00 73 GLN A C 1
ATOM 548 O O . GLN A 1 73 ? -4.318 4.907 -0.998 1.00 92.00 73 GLN A O 1
ATOM 553 N N . LEU A 1 74 ? -6.313 4.408 -0.099 1.00 91.94 74 LEU A N 1
ATOM 554 C CA . LEU A 1 74 ? -6.716 3.464 -1.137 1.00 91.94 74 LEU A CA 1
ATOM 555 C C . LEU A 1 74 ? -7.816 4.091 -1.989 1.00 91.94 74 LEU A C 1
ATOM 557 O O . LEU A 1 74 ? -8.848 4.510 -1.458 1.00 91.94 74 LEU A O 1
ATOM 561 N N . THR A 1 75 ? -7.634 4.101 -3.304 1.00 91.44 75 THR A N 1
ATOM 562 C CA . THR A 1 75 ? -8.641 4.577 -4.257 1.00 91.44 75 THR A CA 1
ATOM 563 C C . THR A 1 75 ? -9.194 3.407 -5.051 1.00 91.44 75 THR A C 1
ATOM 565 O O . THR A 1 75 ? -8.439 2.596 -5.575 1.00 91.44 75 THR A O 1
ATOM 568 N N . LEU A 1 76 ? -10.523 3.293 -5.129 1.00 91.06 76 LEU A N 1
ATOM 569 C CA . LEU A 1 76 ? -11.165 2.267 -5.952 1.00 91.06 76 LEU A CA 1
ATOM 570 C C . LEU A 1 76 ? -10.939 2.567 -7.429 1.00 91.06 76 LEU A C 1
ATOM 572 O O . LEU A 1 76 ? -11.244 3.669 -7.884 1.00 91.06 76 LEU A O 1
ATOM 576 N N . ARG A 1 77 ? -10.471 1.563 -8.170 1.00 85.12 77 ARG A N 1
ATOM 577 C CA . ARG A 1 77 ? -10.367 1.636 -9.621 1.00 85.12 77 ARG A CA 1
ATOM 578 C C . ARG A 1 77 ? -11.685 1.220 -10.262 1.00 85.12 77 ARG A C 1
ATOM 580 O O . ARG A 1 77 ? -12.353 0.300 -9.785 1.00 85.12 77 ARG A O 1
ATOM 587 N N . ASN A 1 78 ? -12.069 1.900 -11.337 1.00 81.56 78 ASN A N 1
ATOM 588 C CA . ASN A 1 78 ? -13.237 1.504 -12.111 1.00 81.56 78 ASN A CA 1
ATOM 589 C C . ASN A 1 78 ? -12.927 0.190 -12.857 1.00 81.56 78 ASN A C 1
ATOM 591 O O . ASN A 1 78 ? -11.970 0.160 -13.627 1.00 81.56 78 ASN A O 1
ATOM 595 N N . PRO A 1 79 ? -13.722 -0.883 -12.687 1.00 70.69 79 PRO A N 1
ATOM 596 C CA . PRO A 1 79 ? -13.486 -2.155 -13.376 1.00 70.69 79 PRO A CA 1
ATOM 597 C C . PRO A 1 79 ? -13.633 -2.085 -14.906 1.00 70.69 79 PRO A C 1
ATOM 599 O O . PRO A 1 79 ? -13.221 -3.016 -15.587 1.00 70.69 79 PRO A O 1
ATOM 602 N N . HIS A 1 80 ? -14.211 -1.006 -15.446 1.00 73.94 80 HIS A N 1
ATOM 603 C CA . HIS A 1 80 ? -14.372 -0.786 -16.890 1.00 73.94 80 HIS A CA 1
ATOM 604 C C . HIS A 1 80 ? -13.266 0.088 -17.493 1.00 73.94 80 HIS A C 1
ATOM 606 O O . HIS A 1 80 ? -13.312 0.392 -18.684 1.00 73.94 80 HIS A O 1
ATOM 612 N N . GLU A 1 81 ? -12.309 0.549 -16.685 1.00 70.88 81 GLU A N 1
ATOM 613 C CA . GLU A 1 81 ? -11.200 1.346 -17.191 1.00 70.88 81 GLU A CA 1
ATOM 614 C C . GLU A 1 81 ? -10.204 0.425 -17.914 1.00 70.88 81 GLU A C 1
ATOM 616 O O . GLU A 1 81 ? -9.699 -0.522 -17.302 1.00 70.88 81 GLU A O 1
ATOM 621 N N . PRO A 1 82 ? -9.925 0.653 -19.211 1.00 63.84 82 PRO A N 1
ATOM 622 C CA . PRO A 1 82 ? -8.906 -0.108 -19.909 1.00 63.84 82 PRO A CA 1
ATOM 623 C C . PRO A 1 82 ? -7.553 0.122 -19.236 1.00 63.84 82 PRO A C 1
ATOM 625 O O . PRO A 1 82 ? -7.218 1.232 -18.824 1.00 63.84 82 PRO A O 1
ATOM 628 N N . GLU A 1 83 ? -6.773 -0.949 -19.122 1.00 63.50 83 GLU A N 1
ATOM 629 C CA . GLU A 1 83 ? -5.427 -0.904 -18.570 1.00 63.50 83 GLU A CA 1
ATOM 630 C C . GLU A 1 83 ? -4.591 0.087 -19.398 1.00 63.50 83 GLU A C 1
ATOM 632 O O . GLU A 1 83 ? -4.193 -0.207 -20.529 1.00 63.50 83 GLU A O 1
ATOM 637 N N . GLU A 1 84 ? -4.360 1.296 -18.873 1.00 62.00 84 GLU A N 1
ATOM 638 C CA . GLU A 1 84 ? -3.390 2.210 -19.467 1.00 62.00 8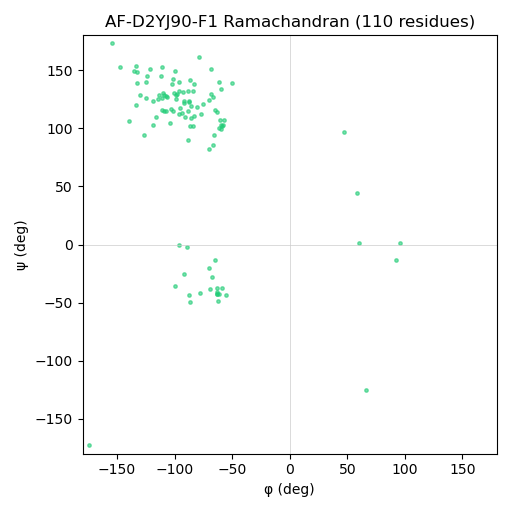4 GLU A CA 1
ATOM 639 C C . GLU A 1 84 ? -2.028 1.521 -19.407 1.00 62.00 84 GLU A C 1
ATOM 641 O O . GLU A 1 84 ? -1.362 1.475 -18.368 1.00 62.00 84 GLU A O 1
ATOM 646 N N . LYS A 1 85 ? -1.616 0.946 -20.540 1.00 54.28 85 LYS A N 1
ATOM 647 C CA . LYS A 1 85 ? -0.249 0.487 -20.736 1.00 54.28 85 LYS A CA 1
ATOM 648 C C . LYS A 1 85 ? 0.625 1.713 -20.583 1.00 54.28 85 LYS A C 1
ATOM 650 O O . LYS A 1 85 ? 0.696 2.542 -21.488 1.00 54.28 85 LYS A O 1
ATOM 655 N N . VAL A 1 86 ? 1.267 1.834 -19.425 1.00 57.50 86 VAL A N 1
ATOM 656 C CA . VAL A 1 86 ? 2.273 2.860 -19.188 1.00 57.50 86 VAL A CA 1
ATOM 657 C C . VAL A 1 86 ? 3.357 2.606 -20.227 1.00 57.50 86 VAL A C 1
ATOM 659 O O . VAL A 1 86 ? 4.147 1.670 -20.101 1.00 57.50 86 VAL A O 1
ATOM 662 N N . ALA A 1 87 ? 3.331 3.366 -21.320 1.00 54.25 87 ALA A N 1
ATOM 663 C CA . ALA A 1 87 ? 4.345 3.292 -22.348 1.00 54.25 87 ALA A CA 1
ATOM 664 C C . ALA A 1 87 ? 5.636 3.780 -21.696 1.00 54.25 87 ALA A C 1
ATOM 666 O O . ALA A 1 87 ? 5.881 4.980 -21.582 1.00 54.25 87 ALA A O 1
ATOM 667 N N . VAL A 1 88 ? 6.444 2.848 -21.191 1.00 58.38 88 VAL A N 1
ATOM 668 C CA . VAL A 1 88 ? 7.777 3.159 -20.692 1.00 58.38 88 VAL A CA 1
ATOM 669 C C . VAL A 1 88 ? 8.618 3.492 -21.918 1.00 58.38 88 VAL A C 1
ATOM 671 O O . VAL A 1 88 ? 9.347 2.655 -22.444 1.00 58.38 88 VAL A O 1
ATOM 674 N N . THR A 1 89 ? 8.527 4.729 -22.400 1.00 59.62 89 THR A N 1
ATOM 675 C CA . THR A 1 89 ? 9.550 5.298 -23.268 1.00 59.62 89 THR A CA 1
ATOM 676 C C . THR A 1 89 ? 10.800 5.436 -22.415 1.00 59.62 89 THR A C 1
ATOM 678 O O . THR A 1 89 ? 11.038 6.474 -21.794 1.00 59.62 89 THR A O 1
ATOM 681 N N . ARG A 1 90 ? 11.593 4.364 -22.325 1.00 66.62 90 ARG A N 1
ATOM 682 C CA . ARG A 1 90 ? 12.970 4.469 -21.851 1.00 66.62 90 ARG A CA 1
ATOM 683 C C . ARG A 1 90 ? 13.643 5.475 -22.779 1.00 66.62 90 ARG A C 1
ATOM 685 O O . ARG A 1 90 ? 13.871 5.173 -23.946 1.00 66.62 90 ARG A O 1
ATOM 692 N N . ARG A 1 91 ? 13.915 6.689 -22.288 1.00 66.69 91 ARG A N 1
ATOM 693 C CA . ARG A 1 91 ? 14.814 7.612 -22.987 1.00 66.69 91 ARG A CA 1
ATOM 694 C C . ARG A 1 91 ? 16.164 6.915 -23.064 1.00 66.69 91 ARG A C 1
ATOM 696 O O . ARG A 1 91 ? 16.832 6.769 -22.044 1.00 66.69 91 ARG A O 1
ATOM 703 N N . TYR A 1 92 ? 16.532 6.450 -24.252 1.00 68.81 92 TYR A N 1
ATOM 704 C CA . TYR A 1 92 ? 17.889 6.002 -24.518 1.00 68.81 92 TYR A CA 1
ATOM 705 C C . TYR A 1 92 ? 18.818 7.208 -24.349 1.00 68.81 92 TYR A C 1
ATOM 707 O O . TYR A 1 92 ? 18.698 8.195 -25.075 1.00 68.81 92 TYR A O 1
ATOM 715 N N . VAL A 1 93 ? 19.694 7.157 -23.348 1.00 74.62 93 VAL A N 1
ATOM 716 C CA . VAL A 1 93 ? 20.763 8.142 -23.171 1.00 74.62 93 VAL A CA 1
ATOM 717 C C . VAL A 1 93 ? 22.002 7.532 -23.808 1.00 74.62 93 VAL A C 1
ATOM 719 O O . VAL A 1 93 ? 22.497 6.517 -23.323 1.00 74.62 93 VAL A O 1
ATOM 722 N N . ALA A 1 94 ? 22.466 8.110 -24.917 1.00 75.12 94 ALA A N 1
ATOM 723 C CA . ALA A 1 94 ? 23.655 7.612 -25.600 1.00 75.12 94 ALA A CA 1
ATOM 724 C C . ALA A 1 94 ? 24.872 7.663 -24.651 1.00 75.12 94 ALA A C 1
ATOM 726 O O . ALA A 1 94 ? 25.077 8.689 -23.989 1.00 75.12 94 ALA A O 1
ATOM 727 N N . PRO A 1 95 ? 25.682 6.594 -24.565 1.00 73.31 95 PRO A N 1
ATOM 728 C CA . PRO A 1 95 ? 26.862 6.588 -23.713 1.00 73.31 95 PRO A CA 1
ATOM 729 C C . PRO A 1 95 ? 27.908 7.584 -24.238 1.00 73.31 95 PRO A C 1
ATOM 731 O O . PRO A 1 95 ? 28.306 7.550 -25.402 1.00 73.31 95 PRO A O 1
ATOM 734 N N . SER A 1 96 ? 28.374 8.479 -23.365 1.00 76.88 96 SER A N 1
ATOM 735 C CA . SER A 1 96 ? 29.528 9.342 -23.639 1.00 76.88 96 SER A CA 1
ATOM 736 C C . SER A 1 96 ? 30.772 8.757 -22.985 1.00 76.88 96 SER A C 1
ATOM 738 O O . SER A 1 96 ? 30.787 8.564 -21.767 1.00 76.88 96 SER A O 1
ATOM 740 N N . VAL A 1 97 ? 31.826 8.532 -23.762 1.00 77.25 97 VAL A N 1
ATOM 741 C CA . VAL A 1 97 ? 33.129 8.110 -23.244 1.00 77.25 97 VAL A CA 1
ATOM 742 C C . VAL A 1 97 ? 34.037 9.333 -23.186 1.00 77.25 97 VAL A C 1
ATOM 744 O O . VAL A 1 97 ? 34.141 10.095 -24.146 1.00 77.25 97 VAL A O 1
ATOM 747 N N . THR A 1 98 ? 34.687 9.550 -22.044 1.00 75.50 98 THR A N 1
ATOM 748 C CA . THR A 1 98 ? 35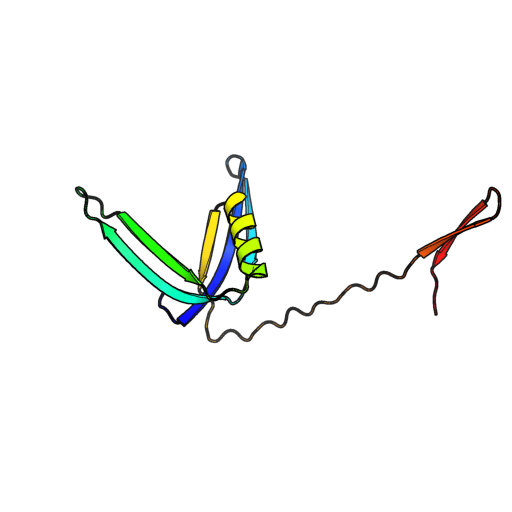.737 10.571 -21.930 1.00 75.50 98 THR A CA 1
ATOM 749 C C . THR A 1 98 ? 37.073 9.890 -22.179 1.00 75.50 98 THR A C 1
ATOM 751 O O . THR A 1 98 ? 37.484 9.046 -21.388 1.00 75.50 98 THR A O 1
ATOM 754 N N . ILE A 1 99 ? 37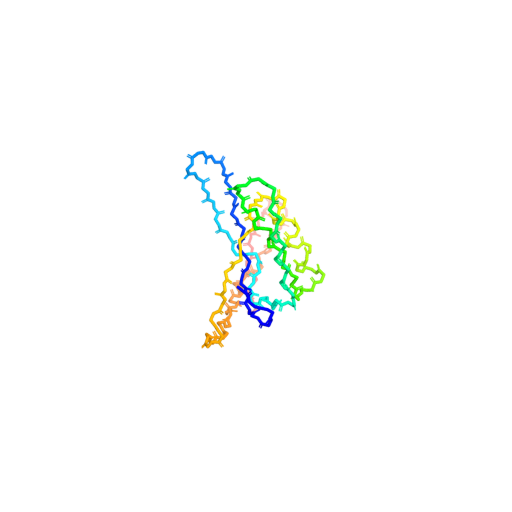.734 10.229 -23.282 1.00 74.69 99 ILE A N 1
ATOM 755 C CA . ILE A 1 99 ? 39.076 9.743 -23.594 1.00 74.69 99 ILE A CA 1
ATOM 756 C C . ILE A 1 99 ? 40.072 10.751 -23.033 1.00 74.69 99 ILE A C 1
ATOM 758 O O . ILE A 1 99 ? 40.036 11.929 -23.387 1.00 74.69 99 ILE A O 1
ATOM 762 N N . ILE A 1 100 ? 40.960 10.289 -22.157 1.00 71.06 100 ILE A N 1
ATOM 763 C CA . ILE A 1 100 ? 42.076 11.086 -21.648 1.00 71.06 100 ILE A CA 1
ATOM 764 C C . ILE A 1 100 ? 43.325 10.636 -22.403 1.00 71.06 100 ILE A C 1
ATOM 766 O O . ILE A 1 100 ? 43.739 9.483 -22.285 1.00 71.06 100 ILE A O 1
ATOM 770 N N . LYS A 1 101 ? 43.909 11.527 -23.208 1.00 65.94 101 LYS A N 1
ATOM 771 C CA . LYS A 1 101 ? 45.162 11.292 -23.933 1.00 65.94 101 LYS A CA 1
ATOM 772 C C . LYS A 1 101 ? 46.196 12.314 -23.456 1.00 65.94 101 LYS A C 1
ATOM 774 O O . LYS A 1 101 ? 46.160 13.475 -23.847 1.00 65.94 101 LYS A O 1
ATOM 779 N N . GLY A 1 102 ? 47.121 11.884 -22.597 1.00 76.44 102 GLY A N 1
ATOM 780 C CA . GLY A 1 102 ? 48.100 12.786 -21.977 1.00 76.44 102 GLY A CA 1
ATOM 781 C C . GLY A 1 102 ? 47.425 13.788 -21.033 1.00 76.44 102 GLY A C 1
ATOM 782 O O . GLY A 1 102 ? 46.688 13.380 -20.141 1.00 76.44 102 GLY A O 1
ATOM 783 N N . THR A 1 103 ? 47.656 15.089 -21.232 1.00 78.19 103 THR A N 1
ATOM 784 C CA . THR A 1 103 ? 46.988 16.178 -20.488 1.00 78.19 103 THR A CA 1
ATOM 785 C C . THR A 1 103 ? 45.682 16.652 -21.13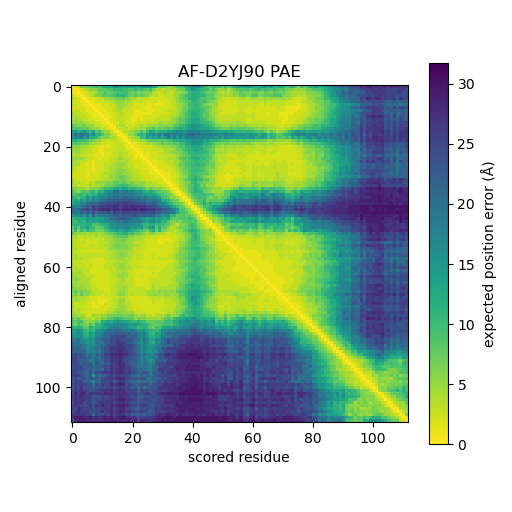4 1.00 78.19 103 THR A C 1
ATOM 787 O O . THR A 1 103 ? 45.018 17.528 -20.585 1.00 78.19 103 THR A O 1
ATOM 790 N N . GLU A 1 104 ? 45.293 16.099 -22.285 1.00 58.03 104 GLU A N 1
ATOM 791 C CA . GLU A 1 104 ? 44.050 16.457 -22.968 1.00 58.03 104 GLU A CA 1
ATOM 792 C C . GLU A 1 104 ? 42.943 15.450 -22.640 1.00 58.03 104 GLU A C 1
ATOM 794 O 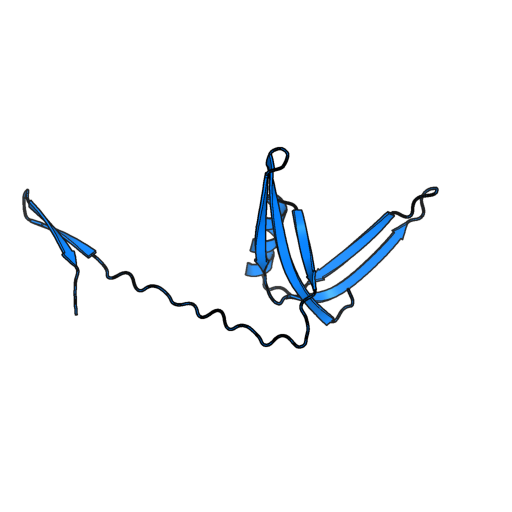O . GLU A 1 104 ? 43.113 14.235 -22.763 1.00 58.03 104 GLU A O 1
ATOM 799 N N . SER A 1 105 ? 41.782 15.961 -22.228 1.00 66.94 105 SER A N 1
ATOM 800 C CA . SER A 1 105 ? 40.567 15.164 -22.052 1.00 66.94 105 SER A CA 1
ATOM 801 C C . SER A 1 105 ? 39.544 15.562 -23.112 1.00 66.94 105 SER A C 1
ATOM 803 O O . SER A 1 105 ? 39.220 16.738 -23.263 1.00 66.94 105 SER A O 1
ATOM 805 N N . SER A 1 106 ? 39.046 14.582 -23.865 1.00 68.38 106 SER A N 1
ATOM 806 C CA . SER A 1 106 ? 38.041 14.785 -24.909 1.00 68.38 106 SER A CA 1
ATOM 807 C C . SER A 1 106 ? 36.831 13.886 -24.665 1.00 68.38 106 SER A C 1
ATOM 809 O O . SER A 1 106 ? 36.961 12.672 -24.494 1.00 68.38 106 SER A O 1
ATOM 811 N N . LYS A 1 107 ? 35.636 14.487 -24.615 1.00 68.88 107 LYS A N 1
ATOM 812 C CA . LYS A 1 107 ? 34.358 13.770 -24.489 1.00 68.88 107 LYS A CA 1
ATOM 813 C C . LYS A 1 107 ? 33.844 13.414 -25.876 1.00 68.88 107 LYS A C 1
ATOM 815 O O . LYS A 1 107 ? 33.480 14.303 -26.639 1.00 68.88 107 LYS A O 1
ATOM 820 N N . ILE A 1 108 ? 33.766 12.121 -26.174 1.00 72.56 108 ILE A N 1
ATOM 821 C CA . ILE A 1 108 ? 33.264 11.613 -27.450 1.00 72.56 108 ILE A CA 1
ATOM 822 C C . ILE A 1 108 ? 31.963 10.852 -27.194 1.00 72.56 108 ILE A C 1
ATOM 824 O O . ILE A 1 108 ? 31.878 9.984 -26.322 1.00 72.56 108 ILE A O 1
ATOM 828 N N . GLN A 1 109 ? 30.925 11.207 -27.948 1.00 71.19 109 GLN A N 1
ATOM 829 C CA . GLN A 1 109 ? 29.690 10.431 -28.017 1.00 71.19 109 GLN A CA 1
ATOM 830 C C . GLN A 1 109 ? 29.877 9.350 -29.077 1.00 71.19 109 GLN A C 1
ATOM 832 O O . GLN A 1 109 ? 30.137 9.666 -30.238 1.00 71.19 109 GLN A O 1
ATOM 837 N N . VAL A 1 110 ? 29.775 8.085 -28.674 1.00 68.75 110 VAL A N 1
ATOM 838 C CA . VAL A 1 110 ? 29.874 6.961 -29.607 1.00 68.75 110 VAL A CA 1
ATOM 839 C C . VAL A 1 110 ? 28.543 6.869 -30.352 1.00 68.75 110 VAL A C 1
ATOM 841 O O . VAL A 1 110 ? 27.507 6.600 -29.745 1.00 68.75 110 VAL A O 1
ATOM 844 N N . LYS A 1 111 ? 28.565 7.152 -31.655 1.00 60.78 111 LYS A N 1
ATOM 845 C CA . LYS A 1 111 ? 27.510 6.736 -32.584 1.00 60.78 111 LYS A CA 1
ATOM 846 C C . LYS A 1 111 ? 27.989 5.447 -33.246 1.00 60.78 111 LYS A C 1
ATOM 848 O O . LYS A 1 111 ? 29.155 5.397 -33.634 1.00 60.78 111 LYS A O 1
ATOM 853 N N . GLU A 1 112 ? 27.125 4.434 -33.282 1.00 60.53 112 GLU A N 1
ATOM 854 C CA . GLU A 1 112 ? 27.352 3.202 -34.055 1.00 60.53 112 GLU A CA 1
ATOM 855 C C . GLU A 1 112 ? 27.534 3.499 -35.548 1.00 60.53 112 GLU A C 1
ATOM 857 O O . GLU A 1 112 ? 26.891 4.461 -36.040 1.00 60.53 112 GLU A O 1
#

Foldseek 3Di:
DAAFFWKWKKFWAADDDPDIDIDTQGGGKGWHDWDWDFDDDDDDTDTDIDTDIDDDPVSVVSVVVSVVRGDMDIDTDDPPDPPPPPPPPPPDDQDWDWDDDPPDIDIDGDDD

InterPro domains:
  IPR017592 Pilus assembly, Flp-type CpaB [TIGR03177] (2-89)
  IPR031571 Flp pilus assembly protein RcpC/CpaB domain [PF16976] (2-77)

Nearest PDB structures (foldseek):
  5zrd-assembly1_D  TM=2.657E-01  e=1.498E+00  Burkholderia thailandensis E264

pLDDT: mean 80.1, std 13.23, range [54.25, 95.44]

Secondary structure (DSSP, 8-state):
--TT-EEEEEEEEEEETTEEEEEEEEEEEEEEEEEEEEE--TTS-EEEEEEEEE--HHHHHHHHHHHTTSEEEEEEPPTTS------------PPEEEEEETTEEEEEE---

Radius of gyration: 23.29 Å; Cα contacts (8 Å, |Δi|>4): 166; chains: 1; bounding box: 70×33×59 Å

Mean predicted aligned error: 13.31 Å

Solvent-accessible surface area (backbone atoms only — not comparable to full-atom values): 7090 Å² total; per-residue (Å²): 136,58,59,72,41,40,27,29,36,33,31,38,33,73,80,51,99,91,42,67,51,73,45,77,78,47,70,78,32,38,28,67,40,66,48,72,57,70,49,79,64,80,99,51,73,50,75,46,75,50,74,42,68,60,69,52,74,73,54,48,54,51,49,54,60,40,50,76,64,27,51,74,46,79,43,80,52,64,90,82,60,76,83,78,74,77,77,79,75,73,77,84,73,80,64,67,49,73,50,71,60,89,95,46,75,46,80,44,72,70,75,135